Protein AF-A0A956B4L6-F1 (afdb_monomer_lite)

Secondary structure (DSSP, 8-state):
-TGGGTPPPPS-SSS-TTHHHHHHHHHTT---S--SS-SBGGGTBEEEEEEE-TTS-B-SPPP-----TTTGGG--TTT-HHHHHHSSEEEEEEE--TTS-GGGPPB---EEE---HHHHHHHHHHHHHHHHHHHTTGGGG--TTSSSS-------SSTT--EEEE-TTS-EEEE--

Radius of gyration: 17.77 Å; chains: 1; bounding box: 41×36×48 Å

Sequence (177 aa):
MAERLGRPVPPDQRRHKGWVGQLVEAALGGEAGSAAGPDFPHLGVELKTIPVDARGAPRETTFVCAAPLTVLGQLTWAESPVRAKLARVLWVPVQADPEVPLGERRLGSPCLWSPSPEEDAALGADWRELSGLVADGYVETITAHRGQWLQIRPKAAHARIRTWAPDDEGDPIRTLP

pLDDT: mean 88.72, std 9.7, range [54.66, 98.56]

Foldseek 3Di:
DCVVVVHDDDQDCPVPPCVVVVVVLVVVVFDPDPDLAASDVVVLEHEDEFEAEPVRHGPDDTDQDDQPLLCLLVDALVRDSSLSSQQKYWYKYWHDDPVAGRVRIDIDDIDIDGDDPVRSVLQRVQSNVQSVCQQQANNVVFDQPRGDRDGDDADDPDPPDWDWTAHNVGDTDTDGD

Structure (mmCIF, N/CA/C/O backbone):
data_AF-A0A956B4L6-F1
#
_entry.id   AF-A0A956B4L6-F1
#
loop_
_atom_site.group_PDB
_atom_site.id
_atom_site.type_symbol
_atom_site.label_atom_id
_atom_site.label_alt_id
_atom_site.label_comp_id
_atom_site.label_asym_id
_atom_site.label_entity_id
_atom_site.label_seq_id
_atom_site.pdbx_PDB_ins_code
_atom_site.Cartn_x
_atom_site.Cartn_y
_atom_site.Cartn_z
_atom_site.occupancy
_atom_site.B_iso_or_equiv
_atom_site.auth_seq_id
_atom_site.auth_comp_id
_atom_site.auth_asym_id
_atom_site.auth_atom_id
_atom_site.pdbx_PDB_model_num
ATOM 1 N N . MET A 1 1 ? -16.216 5.038 17.099 1.00 90.44 1 MET A N 1
ATOM 2 C CA . MET A 1 1 ? -16.078 5.689 15.771 1.00 90.44 1 MET A CA 1
ATOM 3 C C . MET A 1 1 ? -17.199 5.268 14.827 1.00 90.44 1 MET A C 1
ATOM 5 O O . MET A 1 1 ? -17.927 6.142 14.389 1.00 90.44 1 MET A O 1
ATOM 9 N N . ALA A 1 2 ? -17.377 3.969 14.558 1.00 93.19 2 ALA A N 1
ATOM 10 C CA . ALA A 1 2 ? -18.426 3.461 13.664 1.00 93.19 2 ALA A CA 1
ATOM 11 C C . ALA A 1 2 ? -19.846 3.924 14.032 1.00 93.19 2 ALA A C 1
ATOM 13 O O . ALA A 1 2 ? -20.549 4.446 13.175 1.00 93.19 2 ALA A O 1
ATOM 14 N N . GLU A 1 3 ? -20.211 3.847 15.315 1.00 93.62 3 GLU A N 1
ATOM 15 C CA . GLU A 1 3 ? -21.494 4.344 15.831 1.00 93.62 3 GLU A CA 1
ATOM 16 C C . GLU A 1 3 ? -21.720 5.835 15.529 1.00 93.62 3 GLU A C 1
ATOM 18 O O . GLU A 1 3 ? -22.753 6.206 14.983 1.00 93.62 3 GLU A O 1
ATOM 23 N N . ARG A 1 4 ? -20.709 6.685 15.771 1.00 93.25 4 ARG A N 1
ATOM 24 C CA . ARG A 1 4 ? -20.755 8.127 15.454 1.00 93.25 4 ARG A CA 1
ATOM 25 C C . ARG A 1 4 ? -20.965 8.415 13.965 1.00 93.25 4 ARG A C 1
ATOM 27 O O . ARG A 1 4 ? -21.457 9.484 13.633 1.00 93.25 4 ARG A O 1
ATOM 34 N N . LEU A 1 5 ? -20.556 7.498 13.090 1.00 92.50 5 LEU A N 1
ATOM 35 C CA . LEU A 1 5 ? -20.715 7.603 11.638 1.00 92.50 5 LEU A CA 1
ATOM 36 C C . LEU A 1 5 ? -21.926 6.812 11.118 1.00 92.50 5 LEU A C 1
ATOM 38 O O . LEU A 1 5 ? -22.094 6.703 9.906 1.00 92.50 5 LEU A O 1
ATOM 42 N N . GLY A 1 6 ? -22.737 6.215 12.001 1.00 93.56 6 GLY A N 1
ATOM 43 C CA . GLY A 1 6 ? -23.884 5.389 11.616 1.00 93.56 6 GLY A CA 1
ATOM 44 C C . GLY A 1 6 ? -23.514 4.155 10.785 1.00 93.56 6 GLY A C 1
ATOM 45 O O . GLY A 1 6 ? -24.338 3.663 10.018 1.00 93.56 6 GLY A O 1
ATOM 46 N N . ARG A 1 7 ? -22.273 3.659 10.888 1.00 90.56 7 ARG A N 1
ATOM 47 C CA . ARG A 1 7 ? -21.790 2.514 10.103 1.00 90.56 7 ARG A CA 1
ATOM 48 C C . ARG A 1 7 ? -21.903 1.218 10.911 1.00 90.56 7 ARG A C 1
ATOM 50 O O . ARG A 1 7 ? -21.321 1.148 11.996 1.00 90.56 7 ARG A O 1
ATOM 57 N N . PRO A 1 8 ? -22.580 0.172 10.399 1.00 93.69 8 PRO A N 1
ATOM 58 C CA . PRO A 1 8 ? -22.625 -1.118 11.073 1.00 93.69 8 PRO A CA 1
ATOM 59 C C . PRO A 1 8 ? -21.231 -1.751 11.094 1.00 93.69 8 PRO A C 1
ATOM 61 O O . PRO A 1 8 ? -20.510 -1.733 10.090 1.00 93.69 8 PRO A O 1
ATOM 64 N N . VAL A 1 9 ? -20.862 -2.312 12.245 1.00 94.56 9 VAL A N 1
ATOM 65 C CA . VAL A 1 9 ? -19.598 -3.031 12.421 1.00 94.56 9 VAL A CA 1
ATOM 66 C C . VAL A 1 9 ? -19.806 -4.494 12.030 1.00 94.56 9 VAL A C 1
ATOM 68 O O . VAL A 1 9 ? -20.654 -5.155 12.633 1.00 94.56 9 VAL A O 1
ATOM 71 N N . PRO A 1 10 ? -19.074 -5.026 11.037 1.00 93.19 10 PRO A N 1
ATOM 72 C CA . PRO A 1 10 ? -19.165 -6.438 10.709 1.00 93.19 10 PRO A CA 1
ATOM 73 C C . PRO A 1 10 ? -18.518 -7.291 11.816 1.00 93.19 10 PRO A C 1
ATOM 75 O O . PRO A 1 10 ? -17.638 -6.810 12.531 1.00 93.19 10 PRO A O 1
ATOM 78 N N . PRO A 1 11 ? -18.905 -8.570 11.957 1.00 89.50 11 PRO A N 1
ATOM 79 C CA . PRO A 1 11 ? -18.315 -9.451 12.968 1.00 89.50 11 PRO A CA 1
ATOM 80 C C . PRO A 1 11 ? -16.827 -9.728 12.698 1.00 89.50 11 PRO A C 1
ATOM 82 O O . PRO A 1 11 ? -16.038 -9.868 13.630 1.00 89.50 11 PRO A O 1
ATOM 85 N N . ASP A 1 12 ? -16.434 -9.780 11.421 1.00 87.69 12 ASP A N 1
ATOM 86 C CA . ASP A 1 12 ? -15.055 -9.969 10.981 1.00 87.69 12 ASP A CA 1
ATOM 87 C C . ASP A 1 12 ? -14.777 -9.281 9.628 1.00 87.69 12 ASP A C 1
ATOM 89 O O . ASP A 1 12 ? -15.672 -8.749 8.968 1.00 87.69 12 ASP A O 1
ATOM 93 N N . GLN A 1 13 ? -13.509 -9.292 9.202 1.00 84.25 13 GLN A N 1
ATOM 94 C CA . GLN A 1 13 ? -13.058 -8.688 7.940 1.00 84.25 13 GLN A CA 1
ATOM 95 C C . GLN A 1 13 ? -12.943 -9.690 6.774 1.00 84.25 13 GLN A C 1
ATOM 97 O O . GLN A 1 13 ? -12.494 -9.314 5.691 1.00 84.25 13 GLN A O 1
ATOM 102 N N . ARG A 1 14 ? -13.356 -10.959 6.933 1.00 82.69 14 ARG A N 1
ATOM 103 C CA . ARG A 1 14 ? -13.164 -12.007 5.907 1.00 82.69 14 ARG A CA 1
ATOM 104 C C . ARG A 1 14 ? -13.894 -11.664 4.609 1.00 82.69 14 ARG A C 1
ATOM 106 O O . ARG A 1 14 ? -13.341 -11.843 3.524 1.00 82.69 14 ARG A O 1
ATOM 113 N N . ARG A 1 15 ? -15.121 -11.142 4.736 1.00 82.19 15 ARG A N 1
ATOM 114 C CA . ARG A 1 15 ? -15.966 -10.652 3.625 1.00 82.19 15 ARG A CA 1
ATOM 115 C C . ARG A 1 15 ? -16.017 -9.125 3.514 1.00 82.19 15 ARG A C 1
ATOM 117 O O . ARG A 1 15 ? -16.561 -8.611 2.546 1.00 82.19 15 ARG A O 1
ATOM 124 N N . HIS A 1 16 ? -15.419 -8.416 4.467 1.00 82.31 16 HIS A N 1
ATOM 125 C CA . HIS A 1 16 ? -15.444 -6.955 4.572 1.00 82.31 16 HIS A CA 1
ATOM 126 C C . HIS A 1 16 ? -14.026 -6.375 4.537 1.00 82.3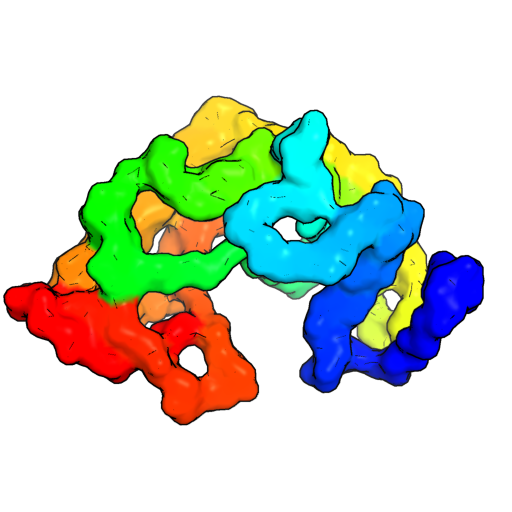1 16 HIS A C 1
ATOM 128 O O . HIS A 1 16 ? -13.661 -5.511 5.336 1.00 82.31 16 HIS A O 1
ATOM 134 N N . LYS A 1 17 ? -13.202 -6.888 3.614 1.00 79.19 17 LYS A N 1
ATOM 135 C CA . LYS A 1 17 ? -11.837 -6.397 3.397 1.00 79.19 17 LYS A CA 1
ATOM 136 C C . LYS A 1 17 ? -11.893 -4.900 3.083 1.00 79.19 17 LYS A C 1
ATOM 138 O O . LYS A 1 17 ? -12.621 -4.493 2.185 1.00 79.19 17 LYS A O 1
ATOM 143 N N . GLY A 1 18 ? -11.135 -4.100 3.828 1.00 85.75 18 GLY A N 1
ATOM 144 C CA . GLY A 1 18 ? -11.088 -2.645 3.654 1.00 85.75 18 GLY A CA 1
ATOM 145 C C . GLY A 1 18 ? -12.142 -1.852 4.435 1.00 85.75 18 GLY A C 1
ATOM 146 O O . GLY A 1 18 ? -12.081 -0.628 4.405 1.00 85.75 18 GLY A O 1
ATOM 147 N N . TRP A 1 19 ? -13.052 -2.494 5.184 1.00 91.69 19 TRP A N 1
ATOM 148 C CA . TRP A 1 19 ? -14.056 -1.778 5.991 1.00 91.69 19 TRP A CA 1
ATOM 149 C C . TRP A 1 19 ? -13.423 -0.808 6.997 1.00 91.69 19 TRP A C 1
ATOM 151 O O . TRP A 1 19 ? -13.901 0.311 7.156 1.00 91.69 19 TRP A O 1
ATOM 161 N N . VAL A 1 20 ? -12.315 -1.204 7.638 1.00 93.25 20 VAL A N 1
ATOM 162 C CA . VAL A 1 20 ? -11.599 -0.323 8.575 1.00 93.25 20 VAL A CA 1
ATOM 163 C C . VAL A 1 20 ? -11.008 0.888 7.852 1.00 93.25 20 VAL A C 1
ATOM 165 O O . VAL A 1 20 ? -11.147 2.002 8.344 1.00 93.25 20 VAL A O 1
ATOM 168 N N . GLY A 1 21 ? -10.410 0.687 6.672 1.00 92.00 21 GLY A N 1
ATOM 169 C CA . GLY A 1 21 ? -9.893 1.776 5.838 1.00 92.00 21 GLY A CA 1
ATOM 170 C C . GLY A 1 21 ? -10.981 2.792 5.501 1.00 92.00 21 GLY A C 1
ATOM 171 O O . GLY A 1 21 ? -10.839 3.965 5.824 1.00 92.00 21 GLY A O 1
ATOM 172 N N . GLN A 1 22 ? -12.119 2.314 4.992 1.00 90.94 22 GLN A N 1
ATOM 173 C CA . GLN A 1 22 ? -13.281 3.150 4.659 1.00 90.94 22 GLN A CA 1
ATOM 174 C C . GLN A 1 22 ? -13.869 3.874 5.878 1.00 90.94 22 GLN A C 1
ATOM 176 O O . GLN A 1 22 ? -14.376 4.989 5.765 1.00 90.94 22 GLN A O 1
ATOM 181 N N . LEU A 1 23 ? -13.844 3.237 7.054 1.00 93.19 23 LEU A N 1
ATOM 182 C CA . LEU A 1 23 ? -14.295 3.867 8.290 1.00 93.19 23 LEU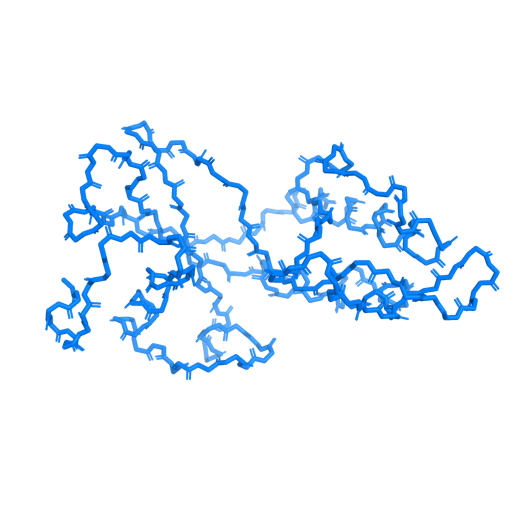 A CA 1
ATOM 183 C C . LEU A 1 23 ? -13.382 5.035 8.679 1.00 93.19 23 LEU A C 1
ATOM 185 O O . LEU A 1 23 ? -13.884 6.096 9.044 1.00 93.19 23 LEU A O 1
ATOM 189 N N . VAL A 1 24 ? -12.064 4.830 8.620 1.00 94.62 24 VAL A N 1
ATOM 190 C CA . VAL A 1 24 ? -11.066 5.853 8.963 1.00 94.62 24 VAL A CA 1
ATOM 191 C C . VAL A 1 24 ? -11.099 6.995 7.948 1.00 94.62 24 VAL A C 1
ATOM 193 O O . VAL A 1 24 ? -11.113 8.153 8.351 1.00 94.62 24 VAL A O 1
ATOM 196 N N . GLU A 1 25 ? -11.191 6.682 6.658 1.00 92.44 25 GLU A N 1
ATOM 197 C CA . GLU A 1 25 ? -11.340 7.653 5.570 1.00 92.44 25 GLU A CA 1
ATOM 198 C C . GLU A 1 25 ? -12.553 8.562 5.801 1.00 92.44 25 GLU A C 1
ATOM 200 O O . GLU A 1 25 ? -12.415 9.782 5.887 1.00 92.44 25 GLU A O 1
ATOM 205 N N . ALA A 1 26 ? -13.728 7.966 6.040 1.00 90.75 26 ALA A N 1
ATOM 206 C CA . ALA A 1 26 ? -14.948 8.713 6.332 1.00 90.75 26 ALA A CA 1
ATOM 207 C C . ALA A 1 26 ? -14.837 9.543 7.624 1.00 90.75 26 ALA A C 1
ATOM 209 O O . ALA A 1 26 ? -15.369 10.649 7.697 1.00 90.75 26 ALA A O 1
ATOM 210 N N . ALA A 1 27 ? -14.144 9.037 8.651 1.00 93.44 27 ALA A N 1
ATOM 211 C CA . ALA A 1 27 ? -13.932 9.766 9.902 1.00 93.44 27 ALA A CA 1
ATOM 212 C C . ALA A 1 27 ? -13.037 11.003 9.734 1.00 93.44 27 ALA A C 1
ATOM 214 O O . ALA A 1 27 ? -13.159 11.948 10.513 1.00 93.44 27 ALA A O 1
ATOM 215 N N . LEU A 1 28 ? -12.148 10.988 8.740 1.00 92.69 28 LEU A N 1
ATOM 216 C CA . LEU A 1 28 ? -11.240 12.083 8.405 1.00 92.69 28 LEU A CA 1
ATOM 217 C C . LEU A 1 28 ? -11.812 13.028 7.335 1.00 92.69 28 LEU A C 1
ATOM 219 O O . LEU A 1 28 ? -11.132 13.967 6.934 1.00 92.69 28 LEU A O 1
ATOM 223 N N . GLY A 1 29 ? -13.056 12.808 6.897 1.00 88.06 29 GLY A N 1
ATOM 224 C CA . GLY A 1 29 ? -13.711 13.634 5.882 1.00 88.06 29 GLY A CA 1
ATOM 225 C C . GLY A 1 29 ? -13.292 13.312 4.447 1.00 88.06 29 GLY A C 1
ATOM 226 O O . GLY A 1 29 ? -13.487 14.148 3.571 1.00 88.06 29 GLY A O 1
ATOM 227 N N . GLY A 1 30 ? -12.717 12.130 4.204 1.00 82.75 30 GLY A N 1
ATOM 228 C CA . GLY A 1 30 ? -12.458 11.641 2.852 1.00 82.75 30 GLY A CA 1
ATOM 229 C C . GLY A 1 30 ? -13.761 11.338 2.112 1.00 82.75 30 GLY A C 1
ATOM 230 O O . GLY A 1 30 ? -14.742 10.868 2.703 1.00 82.75 30 GLY A O 1
ATOM 231 N N . GLU A 1 31 ? -13.780 11.624 0.813 1.00 70.25 31 GLU A N 1
ATOM 232 C CA . GLU A 1 31 ? -14.892 11.269 -0.062 1.00 70.25 31 GLU A CA 1
ATOM 233 C C . GLU A 1 31 ? -14.749 9.806 -0.477 1.00 70.25 31 GLU A C 1
ATOM 235 O O . GLU A 1 31 ? -13.799 9.440 -1.158 1.00 70.25 31 GLU A O 1
ATOM 240 N N . ALA A 1 32 ? -15.708 8.963 -0.087 1.00 58.50 32 ALA A N 1
ATOM 241 C CA . ALA A 1 32 ? -15.680 7.550 -0.445 1.00 58.50 32 ALA A CA 1
ATOM 242 C C . ALA A 1 32 ? -15.719 7.381 -1.975 1.00 58.50 32 ALA A C 1
ATOM 244 O O . ALA A 1 32 ? -16.767 7.550 -2.601 1.00 58.50 32 ALA A O 1
ATOM 245 N N . GLY A 1 33 ? -14.592 7.007 -2.578 1.00 56.84 33 GLY A N 1
ATOM 246 C CA . GLY A 1 33 ? -14.514 6.833 -4.022 1.00 56.84 33 GLY A CA 1
ATOM 247 C C . GLY A 1 33 ? -13.110 6.496 -4.501 1.00 56.84 33 GLY A C 1
ATOM 248 O O . GLY A 1 33 ? -12.139 7.150 -4.153 1.00 56.84 33 GLY A O 1
ATOM 249 N N . SER A 1 34 ? -13.009 5.475 -5.352 1.00 54.66 34 SER A N 1
ATOM 250 C CA . SER A 1 34 ? -11.769 5.015 -5.991 1.00 54.66 34 SER A CA 1
ATOM 251 C C . SER A 1 34 ? -11.293 5.996 -7.078 1.00 54.66 34 SER A C 1
ATOM 253 O O . SER A 1 34 ? -11.182 5.629 -8.253 1.00 54.66 34 SER A O 1
ATOM 255 N N . ALA A 1 35 ? -11.032 7.254 -6.730 1.00 59.41 35 ALA A N 1
ATOM 256 C CA . ALA A 1 35 ? -10.284 8.127 -7.622 1.00 59.41 35 ALA A CA 1
ATOM 257 C C . ALA A 1 35 ? -8.869 7.550 -7.801 1.00 59.41 35 ALA A C 1
ATOM 259 O O . ALA A 1 35 ? -8.295 6.974 -6.881 1.00 59.41 35 ALA A O 1
ATOM 260 N N . ALA A 1 36 ? -8.285 7.694 -8.993 1.00 66.75 36 ALA A N 1
ATOM 261 C CA . ALA A 1 36 ? -6.928 7.206 -9.266 1.00 66.75 36 ALA A CA 1
ATOM 262 C C . ALA A 1 36 ? -5.837 7.928 -8.436 1.00 66.75 36 ALA A C 1
ATOM 264 O O . ALA A 1 36 ? -4.679 7.514 -8.451 1.00 66.75 36 ALA A O 1
ATOM 265 N N . GLY A 1 37 ? -6.205 9.004 -7.732 1.00 72.69 37 GLY A N 1
ATOM 266 C CA . GLY A 1 37 ? -5.329 9.833 -6.911 1.00 72.69 37 GLY A CA 1
ATOM 267 C C . GLY A 1 37 ? -5.243 9.413 -5.436 1.00 72.69 37 GLY A C 1
ATOM 268 O O . GLY A 1 37 ? -5.709 8.333 -5.066 1.00 72.69 37 GLY A O 1
ATOM 269 N N . PRO A 1 38 ? -4.605 10.253 -4.602 1.00 83.50 38 PRO A N 1
ATOM 270 C CA . PRO A 1 38 ? -4.546 10.049 -3.159 1.00 83.50 38 PRO A CA 1
ATOM 271 C C . PRO A 1 38 ? -5.909 10.287 -2.501 1.00 83.50 38 PRO A C 1
ATOM 273 O O . PRO A 1 38 ? -6.703 11.081 -3.005 1.00 83.50 38 PRO A O 1
ATOM 276 N N . ASP A 1 39 ? -6.144 9.654 -1.350 1.00 88.19 39 ASP A N 1
ATOM 277 C CA . ASP A 1 39 ? -7.421 9.745 -0.618 1.00 88.19 39 ASP A CA 1
ATOM 278 C C . ASP A 1 39 ? -7.762 11.182 -0.173 1.00 88.19 39 ASP A C 1
ATOM 280 O O . ASP A 1 39 ? -8.930 11.544 -0.048 1.00 88.19 39 ASP A O 1
ATOM 284 N N . PHE A 1 40 ? -6.748 12.041 0.004 1.00 90.44 40 PHE A N 1
ATOM 285 C CA . PHE A 1 40 ? -6.917 13.479 0.238 1.00 90.44 40 PHE A CA 1
ATOM 286 C C . PHE A 1 40 ? -6.215 14.306 -0.856 1.00 90.44 40 PHE A C 1
ATOM 288 O O . PHE A 1 40 ? -5.098 14.793 -0.638 1.00 90.44 40 PHE A O 1
ATOM 295 N N . PRO A 1 41 ? -6.850 14.521 -2.029 1.00 88.25 41 PRO A N 1
ATOM 296 C CA . PRO A 1 41 ? -6.234 15.188 -3.182 1.00 88.25 41 PRO A CA 1
ATOM 297 C C . PRO A 1 41 ? -5.689 16.583 -2.884 1.00 88.25 41 PRO A C 1
ATOM 299 O O . PRO A 1 41 ? -4.569 16.903 -3.269 1.00 88.25 41 PRO A O 1
ATOM 302 N N . HIS A 1 42 ? -6.441 17.395 -2.137 1.00 89.44 42 HIS A N 1
ATOM 303 C CA . HIS A 1 42 ? -6.036 18.759 -1.782 1.00 89.44 42 HIS A CA 1
ATOM 304 C C . HIS A 1 42 ? -4.801 18.816 -0.871 1.00 89.44 42 HIS A C 1
ATOM 306 O O . HIS A 1 42 ? -4.136 19.847 -0.814 1.00 89.44 42 HIS A O 1
ATOM 312 N N . LEU A 1 43 ? -4.496 17.724 -0.165 1.00 91.50 43 LEU A N 1
ATOM 313 C CA . LEU A 1 43 ? -3.317 17.601 0.693 1.00 91.50 43 LEU A CA 1
ATOM 314 C C . LEU A 1 43 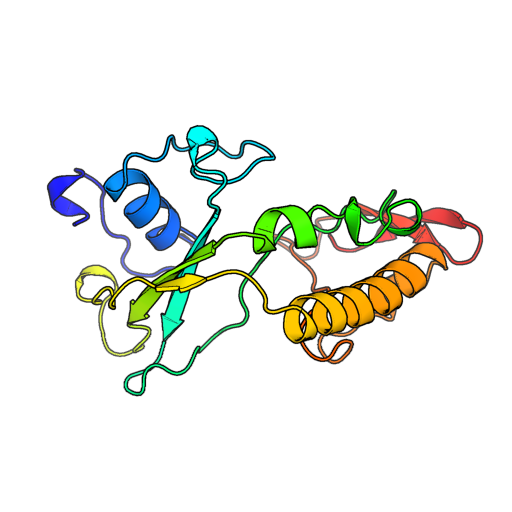? -2.190 16.802 0.027 1.00 91.50 43 LEU A C 1
ATOM 316 O O . LEU A 1 43 ? -1.067 16.812 0.525 1.00 91.50 43 LEU A O 1
ATOM 320 N N . GLY A 1 44 ? -2.485 16.087 -1.062 1.00 91.75 44 GLY A N 1
ATOM 321 C CA . GLY A 1 44 ? -1.567 15.127 -1.667 1.00 91.75 44 GLY A CA 1
ATOM 322 C C . GLY A 1 44 ? -1.215 13.966 -0.731 1.00 91.75 44 GLY A C 1
ATOM 323 O O . GLY A 1 44 ? -0.083 13.500 -0.771 1.00 91.75 44 GLY A O 1
ATOM 324 N N . VAL A 1 45 ? -2.139 13.537 0.140 1.00 94.62 45 VAL A N 1
ATOM 325 C CA . VAL A 1 45 ? -1.899 12.503 1.167 1.00 94.62 45 VAL A CA 1
ATOM 326 C C . VAL A 1 45 ? -2.736 11.258 0.888 1.00 94.62 45 VAL A C 1
ATOM 328 O O . VAL A 1 45 ? -3.959 11.342 0.800 1.00 94.62 45 VAL A O 1
ATOM 331 N N . GLU A 1 46 ? -2.082 10.102 0.808 1.00 95.00 46 GLU A N 1
ATOM 332 C CA . GLU A 1 46 ? -2.726 8.784 0.804 1.00 95.00 46 GLU A CA 1
ATOM 333 C C . GLU A 1 46 ? -2.981 8.325 2.251 1.00 95.00 46 GLU A C 1
ATOM 335 O O . GLU A 1 46 ? -2.123 8.462 3.123 1.00 95.00 46 GLU A O 1
ATOM 340 N N . LEU A 1 47 ? -4.140 7.741 2.525 1.00 95.25 47 LEU A N 1
ATOM 341 C CA . LEU A 1 47 ? -4.479 7.099 3.787 1.00 95.25 47 LEU A CA 1
ATOM 342 C C . LEU A 1 47 ? -4.197 5.599 3.705 1.00 95.25 47 LEU A C 1
ATOM 344 O O . LEU A 1 47 ? -4.708 4.890 2.840 1.00 95.25 47 LEU A O 1
ATOM 348 N N . LYS A 1 48 ? -3.453 5.066 4.677 1.00 95.62 48 LYS A N 1
ATOM 349 C CA . LYS A 1 48 ? -3.296 3.614 4.819 1.00 95.62 48 LYS A CA 1
ATOM 350 C C . LYS A 1 48 ? -3.486 3.171 6.257 1.00 95.62 48 LYS A C 1
ATOM 352 O O . LYS A 1 48 ? -2.777 3.593 7.167 1.00 95.62 48 LYS A O 1
ATOM 357 N N . THR A 1 49 ? -4.431 2.261 6.467 1.00 95.81 49 THR A N 1
ATOM 358 C CA . THR A 1 49 ? -4.540 1.537 7.736 1.00 95.81 49 THR A CA 1
ATOM 359 C C . THR A 1 49 ? -3.576 0.361 7.745 1.00 95.81 49 THR A C 1
ATOM 361 O O . THR A 1 49 ? -3.539 -0.391 6.770 1.00 95.81 49 THR A O 1
ATOM 364 N N . ILE A 1 50 ? -2.856 0.159 8.847 1.00 96.19 50 ILE A N 1
ATOM 365 C CA . ILE A 1 50 ? -1.896 -0.941 8.992 1.00 96.19 50 ILE A CA 1
ATOM 366 C C . ILE A 1 50 ? -2.239 -1.802 10.217 1.00 96.19 50 ILE A C 1
ATOM 368 O O . ILE A 1 50 ? -2.283 -1.281 11.333 1.00 96.19 50 ILE A O 1
ATOM 372 N N . PRO A 1 51 ? -2.526 -3.106 10.049 1.00 95.69 51 PRO A N 1
ATOM 373 C CA . PRO A 1 51 ? -2.798 -3.988 11.177 1.00 95.69 51 PRO A CA 1
ATOM 374 C C . PRO A 1 51 ? -1.511 -4.259 11.964 1.00 95.69 51 PRO A C 1
ATOM 376 O O . PRO A 1 51 ? -0.528 -4.734 11.394 1.00 95.69 51 PRO A O 1
ATOM 379 N N . VAL A 1 52 ? -1.529 -4.004 13.273 1.00 97.12 52 VAL A N 1
ATOM 380 C CA . VAL A 1 52 ? -0.373 -4.178 14.168 1.00 97.12 52 VAL A CA 1
ATOM 381 C C . VAL A 1 52 ? -0.686 -5.094 15.350 1.00 97.12 52 VAL A C 1
ATOM 383 O O . VAL A 1 52 ? -1.828 -5.170 15.813 1.00 97.12 52 VAL A O 1
ATOM 386 N N . ASP A 1 53 ? 0.322 -5.817 15.832 1.00 95.00 53 ASP A N 1
ATOM 387 C CA . ASP A 1 53 ? 0.226 -6.641 17.038 1.00 95.00 53 ASP A CA 1
ATOM 388 C C . ASP A 1 53 ? 0.321 -5.808 18.335 1.00 95.00 53 ASP A C 1
ATOM 390 O O . ASP A 1 53 ? 0.411 -4.579 18.314 1.00 95.00 53 ASP A O 1
ATOM 394 N N . ALA A 1 54 ? 0.310 -6.484 19.489 1.00 92.06 54 ALA A N 1
ATOM 395 C CA . ALA A 1 54 ? 0.406 -5.839 20.801 1.00 92.06 54 ALA A CA 1
ATOM 396 C C . ALA A 1 54 ? 1.732 -5.085 21.040 1.00 92.06 54 ALA A C 1
ATOM 398 O O . ALA A 1 54 ? 1.810 -4.272 21.959 1.00 92.06 54 ALA A O 1
ATOM 399 N N . ARG A 1 55 ? 2.771 -5.343 20.236 1.00 93.50 55 ARG A N 1
ATOM 400 C CA . ARG A 1 55 ? 4.068 -4.650 20.272 1.00 93.50 55 ARG A CA 1
ATOM 401 C C . ARG A 1 55 ? 4.157 -3.533 19.228 1.00 93.50 55 ARG A C 1
ATOM 403 O O . ARG A 1 55 ? 5.179 -2.858 19.160 1.00 93.50 55 ARG A O 1
ATOM 410 N N . GLY A 1 56 ? 3.111 -3.334 18.425 1.00 91.56 56 GLY A N 1
ATOM 411 C CA . GLY A 1 56 ? 3.094 -2.369 17.329 1.00 91.56 56 GLY A CA 1
ATOM 412 C C . GLY A 1 56 ? 3.744 -2.879 16.040 1.00 91.56 56 GLY A C 1
ATOM 413 O O . GLY A 1 56 ? 3.901 -2.098 15.104 1.00 91.56 56 GLY A O 1
ATOM 414 N N . ALA A 1 57 ? 4.106 -4.163 15.956 1.00 95.00 57 ALA A N 1
ATOM 415 C CA . ALA A 1 57 ? 4.695 -4.729 14.748 1.00 95.00 57 ALA A CA 1
ATOM 416 C C . ALA A 1 57 ? 3.605 -5.016 13.696 1.00 95.00 57 ALA A C 1
ATOM 418 O O . ALA A 1 57 ? 2.565 -5.592 14.043 1.00 95.00 57 ALA A O 1
ATOM 419 N N . PRO A 1 58 ? 3.810 -4.654 12.414 1.00 95.31 58 PRO A N 1
ATOM 420 C CA . PRO A 1 58 ? 2.874 -4.983 11.342 1.00 95.31 58 PRO A CA 1
ATOM 421 C C . PRO A 1 58 ? 2.636 -6.490 11.217 1.00 95.31 58 PRO A C 1
ATOM 423 O O . PRO A 1 58 ? 3.580 -7.278 11.214 1.00 95.31 58 PRO A O 1
ATOM 426 N N . ARG A 1 59 ? 1.370 -6.900 11.076 1.00 93.50 59 ARG A N 1
ATOM 427 C CA . ARG A 1 59 ? 0.998 -8.321 10.925 1.00 93.50 59 ARG A CA 1
ATOM 428 C C . ARG A 1 59 ? 0.860 -8.781 9.479 1.00 93.50 59 ARG A C 1
ATOM 430 O O . ARG A 1 59 ? 0.871 -9.980 9.214 1.00 93.50 59 ARG A O 1
ATOM 437 N N . GLU A 1 60 ? 0.684 -7.843 8.559 1.00 89.38 60 GLU A N 1
ATOM 438 C CA . GLU A 1 60 ? 0.411 -8.116 7.153 1.00 89.38 60 GLU A CA 1
ATOM 439 C C . GLU A 1 60 ? 1.164 -7.121 6.269 1.00 89.38 60 GLU A C 1
ATOM 441 O O . GLU A 1 60 ? 1.482 -6.005 6.681 1.00 89.38 60 GLU A O 1
ATOM 446 N N . THR A 1 61 ? 1.424 -7.521 5.027 1.00 92.31 61 THR A N 1
ATOM 447 C CA . THR A 1 61 ? 1.954 -6.623 3.998 1.00 92.31 61 THR A CA 1
ATOM 448 C C . THR A 1 61 ? 0.891 -5.611 3.588 1.00 92.31 61 THR A C 1
ATOM 450 O O . THR A 1 61 ? -0.279 -5.975 3.449 1.00 92.31 61 THR A O 1
ATOM 453 N N . THR A 1 62 ? 1.288 -4.376 3.299 1.00 93.50 62 THR A N 1
ATOM 454 C CA . THR A 1 62 ? 0.345 -3.338 2.869 1.00 93.50 62 THR A CA 1
ATOM 455 C C . THR A 1 62 ? 0.172 -3.335 1.353 1.00 93.50 62 THR A C 1
ATOM 457 O O . THR A 1 62 ? 1.141 -3.324 0.600 1.00 93.50 62 THR A O 1
ATOM 460 N N . PHE A 1 63 ? -1.079 -3.303 0.894 1.00 92.38 63 PHE A N 1
ATOM 461 C CA . PHE A 1 63 ? -1.393 -3.088 -0.516 1.00 92.38 63 PHE A CA 1
ATOM 462 C C . PHE A 1 63 ? -1.174 -1.617 -0.909 1.00 92.38 63 PHE A C 1
ATOM 464 O O . PHE A 1 63 ? -1.702 -0.709 -0.261 1.00 92.38 63 PHE A O 1
ATOM 471 N N . VAL A 1 64 ? -0.432 -1.389 -1.996 1.00 92.94 64 VAL A N 1
ATOM 472 C CA . VAL A 1 64 ? -0.186 -0.045 -2.541 1.00 92.94 64 VAL A CA 1
ATOM 473 C C . VAL A 1 64 ? -1.175 0.268 -3.661 1.00 92.94 64 VAL A C 1
ATOM 475 O O . VAL A 1 64 ? -2.031 1.134 -3.493 1.00 92.94 64 VAL A O 1
ATOM 478 N N . CYS A 1 65 ? -1.089 -0.455 -4.778 1.00 89.81 65 CYS A N 1
ATOM 479 C CA . CYS A 1 65 ? -1.995 -0.343 -5.919 1.00 89.81 65 CYS A CA 1
ATOM 480 C C . CYS A 1 65 ? -1.983 -1.618 -6.768 1.00 89.81 65 CYS A C 1
ATOM 482 O O . CYS A 1 65 ? -1.170 -2.518 -6.554 1.00 89.81 65 CYS A O 1
ATOM 484 N N . ALA A 1 66 ? -2.917 -1.703 -7.717 1.00 89.12 66 ALA A N 1
ATOM 485 C CA . ALA A 1 66 ? -2.883 -2.732 -8.747 1.00 89.12 66 ALA A CA 1
ATOM 486 C C . ALA A 1 66 ? -1.755 -2.425 -9.742 1.00 89.12 66 ALA A C 1
ATOM 488 O O . ALA A 1 66 ? -1.575 -1.270 -10.132 1.00 89.12 66 ALA A O 1
ATOM 489 N N . ALA A 1 67 ? -1.016 -3.453 -10.156 1.00 88.50 67 ALA A N 1
ATOM 490 C CA . ALA A 1 67 ? 0.037 -3.311 -11.152 1.00 88.50 67 ALA A CA 1
ATOM 491 C C . ALA A 1 67 ? -0.584 -3.243 -12.563 1.00 88.50 67 ALA A C 1
ATOM 493 O O . ALA A 1 67 ? -1.306 -4.165 -12.951 1.00 88.50 67 ALA A O 1
ATOM 494 N N . PRO A 1 68 ? -0.329 -2.187 -13.356 1.00 87.50 68 PRO A N 1
ATOM 495 C CA . PRO A 1 68 ? -0.844 -2.082 -14.719 1.00 87.50 68 PRO A CA 1
ATOM 496 C C . PRO A 1 68 ? 0.007 -2.922 -15.690 1.00 87.50 68 PRO A C 1
ATOM 498 O O . PRO A 1 68 ? 0.772 -2.371 -16.474 1.00 87.50 68 PRO A O 1
ATOM 501 N N . LEU A 1 69 ? -0.100 -4.255 -15.620 1.00 87.19 69 LEU A N 1
ATOM 502 C CA . LEU A 1 69 ? 0.832 -5.205 -16.262 1.00 87.19 69 LEU A CA 1
ATOM 503 C C . LEU A 1 69 ? 1.078 -4.958 -17.764 1.00 87.19 69 LEU A C 1
ATOM 505 O O . LEU A 1 69 ? 2.188 -5.174 -18.231 1.00 87.19 69 LEU A O 1
ATOM 509 N N . THR A 1 70 ? 0.094 -4.446 -18.508 1.00 85.75 70 THR A N 1
ATOM 510 C CA . THR A 1 70 ? 0.224 -4.154 -19.949 1.00 85.75 70 THR A CA 1
ATOM 511 C C . THR A 1 70 ? 1.141 -2.977 -20.278 1.00 85.75 70 THR A C 1
ATOM 513 O O . THR A 1 70 ? 1.683 -2.915 -21.374 1.00 85.75 70 THR A O 1
ATOM 516 N N . VAL A 1 71 ? 1.269 -2.007 -19.371 1.00 87.25 71 VAL A N 1
ATOM 517 C CA . VAL A 1 71 ? 2.062 -0.782 -19.586 1.00 87.25 71 VAL A CA 1
ATOM 518 C C . VAL A 1 71 ? 3.170 -0.622 -18.551 1.00 87.25 71 VAL A C 1
ATOM 520 O O . VAL A 1 71 ? 3.934 0.333 -18.620 1.00 87.25 71 VAL A O 1
ATOM 523 N N . LEU A 1 72 ? 3.281 -1.546 -17.591 1.00 88.44 72 LEU A N 1
ATOM 524 C CA . LEU A 1 72 ? 4.208 -1.437 -16.467 1.00 88.44 72 LEU A CA 1
ATOM 525 C C . LEU A 1 72 ? 5.662 -1.269 -16.930 1.00 88.44 72 LEU A C 1
ATOM 527 O O . LEU A 1 72 ? 6.372 -0.444 -16.367 1.00 88.44 72 LEU A O 1
ATOM 531 N N . GLY A 1 73 ? 6.065 -1.994 -17.978 1.00 86.69 73 GLY A N 1
ATOM 532 C CA . GLY A 1 73 ? 7.402 -1.904 -18.572 1.00 86.69 73 GLY A CA 1
ATOM 533 C C . GLY A 1 73 ? 7.700 -0.601 -19.324 1.00 86.69 73 GLY A C 1
ATOM 534 O O . GLY A 1 73 ? 8.852 -0.332 -19.637 1.00 86.69 73 GLY A O 1
ATOM 535 N N . GLN A 1 74 ? 6.681 0.212 -19.618 1.00 90.38 74 GLN A N 1
ATOM 536 C CA . GLN A 1 74 ? 6.826 1.484 -20.340 1.00 90.38 74 GLN A CA 1
ATOM 537 C C . GLN A 1 74 ? 6.972 2.681 -19.396 1.00 90.38 74 GLN A C 1
ATOM 539 O O . GLN A 1 74 ? 7.285 3.782 -19.841 1.00 90.38 74 GLN A O 1
ATOM 544 N N . LEU A 1 75 ? 6.705 2.486 -18.105 1.00 94.31 75 LEU A N 1
ATOM 545 C CA . LEU A 1 75 ? 6.776 3.543 -17.107 1.00 94.31 75 LEU A CA 1
ATOM 546 C C . LEU A 1 75 ? 8.202 3.673 -16.568 1.00 94.31 75 LEU A C 1
ATOM 548 O O . LEU A 1 75 ? 8.969 2.714 -16.530 1.00 94.31 75 LEU A O 1
ATOM 552 N N . THR A 1 76 ? 8.552 4.855 -16.078 1.00 96.12 76 THR A N 1
ATOM 553 C CA . THR A 1 76 ? 9.701 5.019 -15.181 1.00 96.12 76 THR A CA 1
ATOM 554 C C . THR A 1 76 ? 9.266 4.924 -13.714 1.00 96.12 76 THR A C 1
ATOM 556 O O . THR A 1 76 ? 8.089 5.086 -13.386 1.00 96.12 76 THR A O 1
ATOM 559 N N . TRP A 1 77 ? 10.218 4.739 -12.785 1.00 96.50 77 TRP A N 1
ATOM 560 C CA . TRP A 1 77 ? 9.927 4.820 -11.340 1.00 96.50 77 TRP A CA 1
ATOM 561 C C . TRP A 1 77 ? 9.242 6.145 -10.972 1.00 96.50 77 TRP A C 1
ATOM 563 O O . TRP A 1 77 ? 8.284 6.157 -10.196 1.00 96.50 77 TRP A O 1
ATOM 573 N N . ALA A 1 78 ? 9.698 7.248 -11.576 1.00 96.38 78 ALA A N 1
ATOM 574 C CA . ALA A 1 78 ? 9.179 8.592 -11.346 1.00 96.38 78 ALA A CA 1
ATOM 575 C C . ALA A 1 78 ? 7.698 8.737 -11.733 1.00 96.38 78 ALA A C 1
ATOM 577 O O . ALA A 1 78 ? 6.964 9.433 -11.031 1.00 96.38 78 ALA A O 1
ATOM 578 N N . GLU A 1 79 ? 7.277 8.057 -12.802 1.00 95.19 79 GLU A N 1
ATOM 579 C CA . GLU A 1 79 ? 5.909 8.049 -13.342 1.00 95.19 79 GLU A CA 1
ATOM 580 C C . GLU A 1 79 ? 5.039 6.935 -12.743 1.00 95.19 79 GLU A C 1
ATOM 582 O O . GLU A 1 79 ? 3.844 6.844 -13.029 1.00 95.19 79 GLU A O 1
ATOM 587 N N . SER A 1 80 ? 5.621 6.064 -11.916 1.00 94.00 80 SER A N 1
ATOM 588 C CA . SER A 1 80 ? 4.917 4.891 -11.418 1.00 94.00 80 SER A CA 1
ATOM 589 C C . SER A 1 80 ? 3.786 5.266 -10.441 1.00 94.00 80 SER A C 1
ATOM 591 O O . SER A 1 80 ? 3.963 6.111 -9.553 1.00 94.00 80 SER A O 1
ATOM 593 N N . PRO A 1 81 ? 2.626 4.581 -10.512 1.00 92.25 81 PRO A N 1
ATOM 594 C CA . PRO A 1 81 ? 1.537 4.795 -9.557 1.00 92.25 81 PRO A CA 1
ATOM 595 C C . PRO A 1 81 ? 1.926 4.381 -8.130 1.00 92.25 81 PRO A C 1
ATOM 597 O O . PRO A 1 81 ? 1.360 4.887 -7.163 1.00 92.25 81 PRO A O 1
ATOM 600 N N . VAL A 1 82 ? 2.898 3.471 -7.989 1.00 94.62 82 VAL A N 1
ATOM 601 C CA . VAL A 1 82 ? 3.451 3.051 -6.695 1.00 94.62 82 VAL A CA 1
ATOM 602 C C . VAL A 1 82 ? 4.132 4.234 -6.017 1.00 94.62 82 VAL A C 1
ATOM 604 O O . VAL A 1 82 ? 3.772 4.577 -4.892 1.00 94.62 82 VAL A O 1
ATOM 607 N N . ARG A 1 83 ? 5.064 4.897 -6.714 1.00 95.94 83 ARG A N 1
ATOM 608 C CA . ARG A 1 83 ? 5.764 6.068 -6.184 1.00 95.94 83 ARG A CA 1
ATOM 609 C C . ARG A 1 83 ? 4.796 7.200 -5.860 1.00 95.94 83 ARG A C 1
ATOM 611 O O . ARG A 1 83 ? 4.880 7.773 -4.779 1.00 95.94 83 ARG A O 1
ATOM 618 N N . ALA A 1 84 ? 3.840 7.479 -6.750 1.00 94.00 84 ALA A N 1
ATOM 619 C CA . ALA A 1 84 ? 2.830 8.513 -6.523 1.00 94.00 84 ALA A CA 1
ATOM 620 C C . ALA A 1 84 ? 2.026 8.271 -5.230 1.00 94.00 84 ALA A C 1
ATOM 622 O O . ALA A 1 84 ? 1.844 9.194 -4.440 1.00 94.00 84 ALA A O 1
ATOM 623 N N . LYS A 1 85 ? 1.603 7.026 -4.972 1.00 93.44 85 LYS A N 1
ATOM 624 C CA . LYS A 1 85 ? 0.846 6.663 -3.760 1.00 93.44 85 LYS A CA 1
ATOM 625 C C . LYS A 1 85 ? 1.679 6.593 -2.486 1.00 93.44 85 LYS A C 1
ATOM 627 O O . LYS A 1 85 ? 1.124 6.724 -1.400 1.00 93.44 85 LYS A O 1
ATOM 632 N N . LEU A 1 86 ? 2.984 6.356 -2.595 1.00 96.81 86 LEU A N 1
ATOM 633 C CA . LEU A 1 86 ? 3.888 6.299 -1.444 1.00 96.81 86 LEU A CA 1
ATOM 634 C C . LEU A 1 86 ? 4.572 7.637 -1.146 1.00 96.81 86 LEU A C 1
ATOM 636 O O . LEU A 1 86 ? 5.176 7.767 -0.090 1.00 96.81 86 LEU A O 1
ATOM 640 N N . ALA A 1 87 ? 4.440 8.647 -2.009 1.00 96.81 87 ALA A N 1
ATOM 641 C CA . ALA A 1 87 ? 5.076 9.953 -1.824 1.00 96.81 87 ALA A CA 1
ATOM 642 C C . ALA A 1 87 ? 4.726 10.617 -0.476 1.00 96.81 87 ALA A C 1
ATOM 644 O O . ALA A 1 87 ? 5.567 11.274 0.152 1.00 96.81 87 ALA A O 1
ATOM 645 N N . ARG A 1 88 ? 3.485 10.439 -0.010 1.00 97.75 88 ARG A N 1
ATOM 646 C CA . ARG A 1 88 ? 3.019 10.947 1.283 1.00 97.75 88 ARG A CA 1
ATOM 647 C C . ARG A 1 88 ? 1.883 10.083 1.814 1.00 97.75 88 ARG A C 1
ATOM 649 O O . ARG A 1 88 ? 0.803 10.059 1.230 1.00 97.75 88 ARG A O 1
ATOM 656 N N . VAL A 1 89 ? 2.115 9.408 2.936 1.00 98.06 89 VAL A N 1
ATOM 657 C CA . VAL A 1 89 ? 1.152 8.466 3.518 1.00 98.06 89 VAL A CA 1
ATOM 658 C C . VAL A 1 89 ? 0.841 8.826 4.965 1.00 98.06 89 VAL A C 1
ATOM 660 O O . VAL A 1 89 ? 1.741 8.965 5.792 1.00 98.06 89 VAL A O 1
ATOM 663 N N . LEU A 1 90 ? -0.446 8.939 5.285 1.00 98.00 90 LEU A N 1
ATOM 664 C CA . LEU A 1 90 ? -0.955 8.923 6.647 1.00 98.00 90 LEU A CA 1
ATOM 665 C C . LEU A 1 90 ? -1.199 7.470 7.062 1.00 98.00 90 LEU A C 1
ATOM 667 O O . LEU A 1 90 ? -2.202 6.857 6.691 1.00 98.00 90 LEU A O 1
ATOM 671 N N . TRP A 1 91 ? -0.278 6.922 7.846 1.00 98.00 91 TRP A N 1
ATOM 672 C CA . TRP A 1 91 ? -0.404 5.596 8.430 1.00 98.00 91 TRP A CA 1
ATOM 673 C C . TRP A 1 91 ? -1.275 5.644 9.677 1.00 98.00 91 TRP A C 1
AT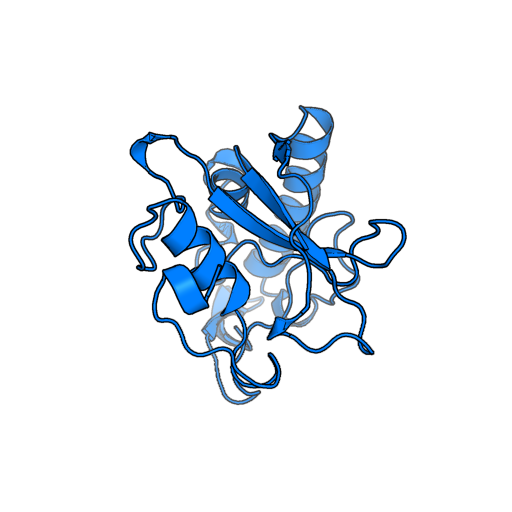OM 675 O O . TRP A 1 91 ? -0.994 6.399 10.607 1.00 98.00 91 TRP A O 1
ATOM 685 N N . VAL A 1 92 ? -2.303 4.801 9.726 1.00 97.81 92 VAL A N 1
ATOM 686 C CA . VAL A 1 92 ? -3.175 4.641 10.896 1.00 97.81 92 VAL A CA 1
ATOM 687 C C . VAL A 1 92 ? -3.065 3.202 11.402 1.00 97.81 92 VAL A C 1
ATOM 689 O O . VAL A 1 92 ? -3.629 2.293 10.785 1.00 97.81 92 VAL A O 1
ATOM 692 N N . PRO A 1 93 ? -2.333 2.953 12.504 1.00 97.62 93 PRO A N 1
ATOM 693 C CA . PRO A 1 93 ? -2.237 1.620 13.079 1.00 97.62 93 PRO A CA 1
ATOM 694 C C . PRO A 1 93 ? -3.595 1.134 13.584 1.00 97.62 93 PRO A C 1
ATOM 696 O O . PRO A 1 93 ? -4.355 1.890 14.190 1.00 97.62 93 PRO A O 1
ATOM 699 N N . VAL A 1 94 ? -3.892 -0.142 13.367 1.00 96.56 94 VAL A N 1
ATOM 700 C CA . VAL A 1 94 ? -5.125 -0.791 13.823 1.00 96.56 94 VAL A CA 1
ATOM 701 C C . VAL A 1 94 ? -4.752 -2.034 14.609 1.00 96.56 94 VAL A C 1
ATOM 703 O O . VAL A 1 94 ? -4.034 -2.893 14.102 1.00 96.56 94 VAL A O 1
ATOM 706 N N . GLN A 1 95 ? -5.263 -2.165 15.831 1.00 96.38 95 GLN A N 1
ATOM 707 C CA . GLN A 1 95 ? -5.045 -3.359 16.642 1.00 96.38 95 GLN A CA 1
ATOM 708 C C . GLN A 1 95 ? -5.518 -4.614 15.891 1.00 96.38 95 GLN A C 1
ATOM 710 O O . GLN A 1 95 ? -6.668 -4.699 15.462 1.00 96.38 95 GLN A O 1
ATOM 715 N N . ALA A 1 96 ? -4.637 -5.599 15.743 1.00 92.81 96 ALA A N 1
ATOM 716 C CA . ALA A 1 96 ? -4.886 -6.820 14.978 1.00 92.81 96 ALA A CA 1
ATOM 717 C C . ALA A 1 96 ? -4.720 -8.089 15.828 1.00 92.81 96 ALA A C 1
ATOM 719 O O . ALA A 1 96 ? -4.202 -9.108 15.360 1.00 92.81 96 ALA A O 1
ATOM 720 N N . ASP A 1 97 ? -5.188 -8.016 17.072 1.00 90.69 97 ASP A N 1
ATOM 721 C CA . ASP A 1 97 ? -5.315 -9.163 17.964 1.00 90.69 97 ASP A CA 1
ATOM 722 C C . ASP A 1 97 ? -6.516 -10.036 17.531 1.00 90.69 97 ASP A C 1
ATOM 724 O O . ASP A 1 97 ? -7.631 -9.509 17.408 1.00 90.69 97 ASP A O 1
ATOM 728 N N . PRO A 1 98 ? -6.317 -11.334 17.224 1.00 88.00 98 PRO A N 1
ATOM 729 C CA . PRO A 1 98 ? -7.404 -12.251 16.885 1.00 88.00 98 PRO A CA 1
ATOM 730 C C . PRO A 1 98 ? -8.441 -12.420 17.996 1.00 88.00 98 PRO A C 1
ATOM 732 O O . PRO A 1 98 ? -9.607 -12.636 17.676 1.00 88.00 98 PRO A O 1
ATOM 735 N N . GLU A 1 99 ? -8.035 -12.278 19.260 1.00 92.00 99 GLU A N 1
ATOM 736 C CA . GLU A 1 99 ? -8.911 -12.456 20.423 1.00 92.00 99 GLU A CA 1
ATOM 737 C C . GLU A 1 99 ? -9.802 -11.231 20.670 1.00 92.00 99 GLU A C 1
ATOM 739 O O . GLU A 1 99 ? -10.773 -11.302 21.419 1.00 92.00 99 GLU A O 1
ATOM 744 N N . VAL A 1 100 ? -9.499 -10.098 20.022 1.00 92.88 100 VAL A N 1
ATOM 745 C CA . VAL A 1 100 ? -10.259 -8.853 20.167 1.00 92.88 100 VAL A CA 1
ATOM 746 C C . VAL A 1 100 ? -11.264 -8.707 19.015 1.00 92.88 100 VAL A C 1
ATOM 748 O O . VAL A 1 100 ? -10.852 -8.576 17.845 1.00 92.88 100 VAL A O 1
ATOM 751 N N . PRO A 1 101 ? -12.581 -8.671 19.315 1.00 93.62 101 PRO A N 1
ATOM 752 C CA . PRO A 1 101 ? -13.627 -8.452 18.319 1.00 93.62 101 PRO A CA 1
ATOM 753 C C . PRO A 1 101 ? -13.400 -7.173 17.513 1.00 93.62 101 PRO A C 1
ATOM 755 O O . PRO A 1 101 ? -12.908 -6.174 18.036 1.00 93.62 101 PRO A O 1
ATOM 758 N N . LEU A 1 102 ? -13.802 -7.162 16.235 1.00 93.00 102 LEU A N 1
ATOM 759 C CA . LEU A 1 102 ? -13.543 -6.025 15.341 1.00 93.00 102 LEU A CA 1
ATOM 760 C C . LEU A 1 102 ? -14.054 -4.688 15.902 1.00 93.00 102 LEU A C 1
ATOM 762 O O . LEU A 1 102 ? -13.369 -3.677 15.774 1.00 93.00 102 LEU A O 1
ATOM 766 N N . GLY A 1 103 ? -15.226 -4.693 16.541 1.00 93.88 103 GLY A N 1
ATOM 767 C CA . GLY A 1 103 ? -15.830 -3.495 17.130 1.00 93.88 103 GLY A CA 1
ATOM 768 C C . GLY A 1 103 ? -15.109 -2.939 18.356 1.00 93.88 103 GLY A C 1
ATOM 769 O O . GLY A 1 103 ? -15.320 -1.777 18.692 1.00 93.88 103 GLY A O 1
ATOM 770 N N . GLU A 1 104 ? -14.243 -3.731 18.987 1.00 95.06 104 GLU A N 1
ATOM 771 C CA . GLU A 1 104 ? -13.502 -3.362 20.200 1.00 95.06 104 GLU A CA 1
ATOM 772 C C . GLU A 1 104 ? -12.035 -3.010 19.916 1.00 95.06 104 GLU A C 1
ATOM 774 O O . GLU A 1 104 ? -11.322 -2.512 20.791 1.00 95.06 104 GLU A O 1
ATOM 779 N N . ARG A 1 105 ? -11.573 -3.238 18.681 1.00 95.62 105 ARG A N 1
ATOM 780 C CA . ARG A 1 105 ? -10.205 -2.921 18.268 1.00 95.62 105 ARG A CA 1
ATOM 781 C C . ARG A 1 105 ? -9.943 -1.425 18.333 1.00 95.62 105 ARG A C 1
ATOM 783 O O . ARG A 1 105 ? -10.756 -0.597 17.919 1.00 95.62 105 ARG A O 1
ATOM 790 N N . ARG A 1 106 ? -8.749 -1.084 18.808 1.00 95.31 106 ARG A N 1
ATOM 791 C CA . ARG A 1 106 ? -8.293 0.301 18.934 1.00 95.31 106 ARG A CA 1
ATOM 792 C C . ARG A 1 106 ? -7.543 0.758 17.688 1.00 95.31 106 ARG A C 1
ATOM 794 O O . ARG A 1 106 ? -6.844 -0.025 17.042 1.00 95.31 106 ARG A O 1
ATOM 801 N N . LEU A 1 107 ? -7.662 2.049 17.395 1.00 96.31 107 LEU A N 1
ATOM 802 C CA . LEU A 1 107 ? -6.757 2.749 16.489 1.00 96.31 107 LEU A CA 1
ATOM 803 C C . LEU A 1 107 ? -5.552 3.242 17.294 1.00 96.31 107 LEU A C 1
ATOM 805 O O . LEU A 1 107 ? -5.714 3.735 18.412 1.00 96.31 107 LEU A O 1
ATOM 809 N N . GLY A 1 108 ? -4.359 3.087 16.734 1.00 95.94 108 GLY A N 1
ATOM 810 C CA . GLY A 1 108 ? -3.138 3.671 17.273 1.00 95.94 108 GLY A CA 1
ATOM 811 C C . GLY A 1 108 ? -2.968 5.131 16.858 1.00 95.94 108 GLY A C 1
ATOM 812 O O . GLY A 1 108 ? -3.773 5.688 16.108 1.00 95.94 108 GLY A O 1
ATOM 813 N N . SER A 1 109 ? -1.887 5.745 17.335 1.00 95.81 109 SER A N 1
ATOM 814 C CA . SER A 1 109 ? -1.514 7.102 16.935 1.00 95.81 109 SER A CA 1
ATOM 815 C C . SER A 1 109 ? -1.160 7.141 15.445 1.00 95.81 109 SER A C 1
ATOM 817 O O . SER A 1 109 ? -0.336 6.332 15.007 1.00 95.81 109 SER A O 1
ATOM 819 N N . PRO A 1 110 ? -1.753 8.057 14.662 1.00 96.62 110 PRO A N 1
ATOM 820 C CA . PRO A 1 110 ? -1.423 8.181 13.254 1.00 96.62 110 PRO A CA 1
ATOM 821 C C . PRO A 1 110 ? 0.001 8.717 13.062 1.00 96.62 110 PRO A C 1
ATOM 823 O O . PRO A 1 110 ? 0.488 9.517 13.863 1.00 96.62 110 PRO A O 1
ATOM 826 N N . CYS A 1 111 ? 0.649 8.306 11.975 1.00 96.94 111 CYS A N 1
ATOM 827 C CA . CYS A 1 111 ? 1.980 8.755 11.585 1.00 96.94 111 CYS A CA 1
ATOM 828 C C . CYS A 1 111 ? 1.950 9.253 10.141 1.00 96.94 111 CYS A C 1
ATOM 830 O O . CYS A 1 111 ? 1.560 8.517 9.235 1.00 96.94 111 CYS A O 1
ATOM 832 N N . LEU A 1 112 ? 2.356 10.503 9.925 1.00 98.19 112 LEU A N 1
ATOM 833 C CA . LEU A 1 112 ? 2.522 11.048 8.585 1.00 98.19 112 LEU A CA 1
ATOM 834 C C . LEU A 1 112 ? 3.949 10.772 8.115 1.00 98.19 112 LEU A C 1
ATOM 836 O O . LEU A 1 112 ? 4.908 11.237 8.729 1.00 98.19 112 LEU A O 1
ATOM 840 N N . TRP A 1 113 ? 4.074 10.033 7.023 1.00 98.44 113 TRP A N 1
ATOM 841 C CA . TRP A 1 113 ? 5.344 9.551 6.497 1.00 98.44 113 TRP A CA 1
ATOM 842 C C . TRP A 1 113 ? 5.526 9.963 5.035 1.00 98.44 113 TRP A C 1
ATOM 844 O O . TRP A 1 113 ? 4.567 10.054 4.265 1.00 98.44 113 TRP A O 1
ATOM 854 N N . SER A 1 114 ? 6.780 10.195 4.672 1.00 98.50 114 SER A N 1
ATOM 855 C CA . SER A 1 114 ? 7.274 10.257 3.299 1.00 98.50 114 SER A CA 1
ATOM 856 C C . SER A 1 114 ? 8.563 9.447 3.253 1.00 98.50 114 SER A C 1
ATOM 858 O O . SER A 1 114 ? 9.293 9.483 4.249 1.00 98.50 114 SER A O 1
ATOM 860 N N . PRO A 1 115 ? 8.860 8.771 2.134 1.00 98.19 115 PRO A N 1
ATOM 861 C CA . PRO A 1 115 ? 10.088 8.011 2.014 1.00 98.19 115 PRO A CA 1
ATOM 862 C C . PRO A 1 115 ? 11.295 8.933 2.167 1.00 98.19 115 PRO A C 1
ATOM 864 O O . PRO A 1 115 ? 11.335 10.027 1.590 1.00 98.19 115 PRO A O 1
ATOM 867 N N . SER A 1 116 ? 12.287 8.488 2.935 1.00 98.56 116 SER A N 1
ATOM 868 C CA . SER A 1 116 ? 13.626 9.067 2.868 1.00 98.56 116 SER A CA 1
ATOM 869 C C . SER A 1 116 ? 14.221 8.859 1.464 1.00 98.56 116 SER A C 1
ATOM 871 O O . SER A 1 116 ? 13.733 8.020 0.701 1.00 98.56 116 SER A O 1
ATOM 873 N N . PRO A 1 117 ? 15.290 9.584 1.093 1.00 98.38 117 PRO A N 1
ATOM 874 C CA . PRO A 1 117 ? 15.988 9.335 -0.168 1.00 98.38 117 PRO A CA 1
ATOM 875 C C . PRO A 1 117 ? 16.435 7.874 -0.334 1.00 98.38 117 PRO A C 1
ATOM 877 O O . PRO A 1 117 ? 16.347 7.317 -1.426 1.00 98.38 117 PRO A O 1
ATOM 880 N N . GLU A 1 118 ? 16.880 7.239 0.750 1.00 98.38 118 GLU A N 1
ATOM 881 C CA . GLU A 1 118 ? 17.292 5.836 0.772 1.00 98.38 118 GLU A CA 1
ATOM 882 C C . GLU A 1 118 ? 16.098 4.891 0.593 1.00 98.38 118 GLU A C 1
ATOM 884 O O . GLU A 1 118 ? 16.189 3.931 -0.172 1.00 98.38 118 GLU A O 1
ATOM 889 N N . GLU A 1 119 ? 14.970 5.174 1.253 1.00 98.44 119 GLU A N 1
ATOM 890 C CA . GLU A 1 119 ? 13.731 4.403 1.101 1.00 98.44 119 GLU A CA 1
ATOM 891 C C . GLU A 1 119 ? 13.165 4.523 -0.325 1.00 98.44 119 GLU A C 1
ATOM 893 O O . GLU A 1 1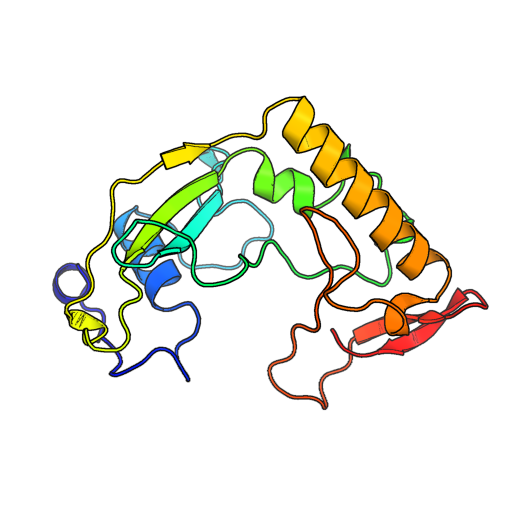19 ? 12.798 3.510 -0.919 1.00 98.44 119 GLU A O 1
ATOM 898 N N . ASP A 1 120 ? 13.137 5.728 -0.915 1.00 98.50 120 ASP A N 1
ATOM 899 C CA . ASP A 1 120 ? 12.680 5.940 -2.301 1.00 98.50 120 ASP A CA 1
ATOM 900 C C . ASP A 1 120 ? 13.582 5.201 -3.299 1.00 98.50 120 ASP A C 1
ATOM 902 O O . ASP A 1 120 ? 13.084 4.530 -4.205 1.00 98.50 120 ASP A O 1
ATOM 906 N N . ALA A 1 121 ? 14.903 5.248 -3.097 1.00 98.06 121 ALA A N 1
ATOM 907 C CA . ALA A 1 121 ? 15.857 4.526 -3.932 1.00 98.06 121 ALA A CA 1
ATOM 908 C C . ALA A 1 121 ? 15.698 3.001 -3.820 1.00 98.06 121 ALA A C 1
ATOM 910 O O . ALA A 1 121 ? 15.758 2.310 -4.841 1.00 98.06 121 ALA A O 1
ATOM 911 N N . ALA A 1 122 ? 15.472 2.476 -2.611 1.00 98.19 122 ALA A N 1
ATOM 912 C CA . ALA A 1 122 ? 15.243 1.051 -2.379 1.00 98.19 122 ALA A CA 1
ATOM 913 C C . ALA A 1 122 ? 13.939 0.574 -3.039 1.00 98.19 122 ALA A C 1
ATOM 915 O O . ALA A 1 122 ? 13.951 -0.389 -3.806 1.00 98.19 122 ALA A O 1
ATOM 916 N N . LEU A 1 123 ? 12.836 1.302 -2.830 1.00 98.19 123 LEU A N 1
ATOM 917 C CA . LEU A 1 123 ? 11.554 1.027 -3.484 1.00 98.19 123 LEU A CA 1
ATOM 918 C C . LEU A 1 123 ? 11.675 1.097 -5.013 1.00 98.19 123 LEU A C 1
ATOM 920 O O . LEU A 1 123 ? 11.150 0.238 -5.722 1.00 98.19 123 LEU A O 1
ATOM 924 N N . GLY A 1 124 ? 12.407 2.087 -5.526 1.00 97.88 124 GLY A N 1
ATOM 925 C CA . GLY A 1 124 ? 12.664 2.240 -6.952 1.00 97.88 124 GLY A CA 1
ATOM 926 C C . GLY A 1 124 ? 13.563 1.151 -7.541 1.00 97.88 124 GLY A C 1
ATOM 927 O O . GLY A 1 124 ? 13.469 0.876 -8.737 1.00 97.88 124 GLY A O 1
ATOM 928 N N . ALA A 1 125 ? 14.436 0.524 -6.749 1.00 97.69 125 ALA A N 1
ATOM 929 C CA . ALA A 1 125 ? 15.234 -0.623 -7.180 1.00 97.69 125 ALA A CA 1
ATOM 930 C C . ALA A 1 125 ? 14.371 -1.878 -7.342 1.00 97.69 125 ALA A C 1
ATOM 932 O O . ALA A 1 125 ? 14.371 -2.460 -8.428 1.00 97.69 125 ALA A O 1
ATOM 933 N N . ASP A 1 126 ? 13.572 -2.217 -6.327 1.00 97.12 126 ASP A N 1
ATOM 934 C CA . ASP A 1 126 ? 12.629 -3.339 -6.401 1.00 97.12 126 ASP A CA 1
ATOM 935 C C . ASP A 1 126 ? 11.624 -3.147 -7.543 1.00 97.12 126 ASP A C 1
ATOM 937 O O . ASP A 1 126 ? 11.353 -4.066 -8.315 1.00 97.12 126 ASP A O 1
ATOM 941 N N . TRP A 1 127 ? 11.087 -1.930 -7.697 1.00 96.75 127 TRP A N 1
ATOM 942 C CA . TRP A 1 127 ? 10.144 -1.622 -8.770 1.00 96.75 127 TRP A CA 1
ATOM 943 C C . TRP A 1 127 ? 10.756 -1.844 -10.157 1.00 96.75 127 TRP A C 1
ATOM 945 O O . TRP A 1 127 ? 10.089 -2.393 -11.033 1.00 96.75 127 TRP A O 1
ATOM 955 N N . ARG A 1 128 ? 12.020 -1.452 -10.369 1.00 96.06 128 ARG A N 1
ATOM 956 C CA . ARG A 1 128 ? 12.723 -1.662 -11.646 1.00 96.06 128 ARG A CA 1
ATOM 957 C C . ARG A 1 128 ? 12.964 -3.140 -11.939 1.00 96.06 128 ARG A C 1
ATOM 959 O O . ARG A 1 128 ? 12.764 -3.550 -13.075 1.00 96.06 128 ARG A O 1
ATOM 966 N N . GLU A 1 129 ? 13.347 -3.937 -10.940 1.00 94.50 129 GLU A N 1
ATOM 967 C CA . GLU A 1 129 ? 13.479 -5.391 -11.120 1.00 94.50 129 GLU A CA 1
ATOM 968 C C . GLU A 1 129 ? 12.133 -6.012 -11.521 1.00 94.50 129 GLU A C 1
ATOM 970 O O . GLU A 1 129 ? 12.034 -6.719 -12.523 1.00 94.50 129 GLU A O 1
ATOM 975 N N . LEU A 1 130 ? 11.080 -5.713 -10.757 1.00 94.06 130 LEU A N 1
ATOM 976 C CA . LEU A 1 130 ? 9.757 -6.301 -10.950 1.00 94.06 130 LEU A CA 1
ATOM 977 C C . LEU A 1 130 ? 9.113 -5.866 -12.272 1.00 94.06 130 LEU A C 1
ATOM 979 O O . LEU A 1 130 ? 8.519 -6.691 -12.961 1.00 94.06 130 LEU A O 1
ATOM 983 N N . SER A 1 131 ? 9.225 -4.587 -12.639 1.00 93.62 131 SER A N 1
ATOM 984 C CA . SER A 1 131 ? 8.707 -4.072 -13.915 1.00 93.62 131 SER A CA 1
ATOM 985 C C . SER A 1 131 ? 9.468 -4.628 -15.115 1.00 93.62 131 SER A C 1
ATOM 987 O O . SER A 1 131 ? 8.820 -4.943 -16.108 1.00 93.62 131 SER A O 1
ATOM 989 N N . GLY A 1 132 ? 10.789 -4.818 -15.009 1.00 92.19 132 GLY A N 1
ATOM 990 C CA . GLY A 1 132 ? 11.596 -5.475 -16.040 1.00 92.19 132 GLY A CA 1
ATOM 991 C C . GLY A 1 132 ? 11.135 -6.907 -16.302 1.00 92.19 132 GLY A C 1
ATOM 992 O O . GLY A 1 132 ? 10.834 -7.252 -17.436 1.00 92.19 132 GLY A O 1
ATOM 993 N N . LEU A 1 133 ? 10.937 -7.705 -15.246 1.00 91.38 133 LEU A N 1
ATOM 994 C CA . LEU A 1 133 ? 10.411 -9.070 -15.386 1.00 91.38 133 LEU A CA 1
ATOM 995 C C . LEU A 1 133 ? 9.030 -9.111 -16.048 1.00 91.38 133 LEU A C 1
ATOM 997 O O . LEU A 1 133 ? 8.749 -10.029 -16.810 1.00 91.38 133 LEU A O 1
ATOM 1001 N N . VAL A 1 134 ? 8.159 -8.143 -15.750 1.00 90.00 134 VAL A N 1
ATOM 1002 C CA . VAL A 1 134 ? 6.855 -8.045 -16.420 1.00 90.00 134 VAL A CA 1
ATOM 1003 C C . VAL A 1 134 ? 7.020 -7.632 -17.879 1.00 90.00 134 VAL A C 1
ATOM 1005 O O . VAL A 1 134 ? 6.331 -8.186 -18.722 1.00 90.00 134 VAL A O 1
ATOM 1008 N N . ALA A 1 135 ? 7.909 -6.685 -18.185 1.00 89.06 135 ALA A N 1
ATOM 1009 C CA . ALA A 1 135 ? 8.165 -6.221 -19.548 1.00 89.06 135 ALA A CA 1
ATOM 1010 C C . ALA A 1 135 ? 8.722 -7.333 -20.447 1.00 89.06 135 ALA A C 1
ATOM 1012 O O . ALA A 1 135 ? 8.320 -7.434 -21.601 1.00 89.06 135 ALA A O 1
ATOM 1013 N N . ASP A 1 136 ? 9.585 -8.178 -19.886 1.00 88.38 136 ASP A N 1
ATOM 1014 C CA . ASP A 1 136 ? 10.215 -9.315 -20.558 1.00 88.38 136 ASP A CA 1
ATOM 1015 C C . ASP A 1 136 ? 9.297 -10.556 -20.633 1.00 88.38 136 ASP A C 1
ATOM 1017 O O . ASP A 1 136 ? 9.751 -11.639 -20.992 1.00 88.38 136 ASP A O 1
ATOM 1021 N N . GLY A 1 137 ? 8.026 -10.442 -20.225 1.00 85.62 137 GLY A N 1
ATOM 1022 C CA . GLY A 1 137 ? 7.057 -11.538 -20.307 1.00 85.62 137 GLY A CA 1
ATOM 1023 C C . GLY A 1 137 ? 7.093 -12.556 -19.168 1.00 85.62 137 GLY A C 1
ATOM 1024 O O . GLY A 1 137 ? 6.256 -13.453 -19.080 1.00 85.62 137 GLY A O 1
ATOM 1025 N N . TYR A 1 138 ? 8.016 -12.405 -18.220 1.00 85.94 138 TYR A N 1
ATOM 1026 C CA . TYR A 1 138 ? 8.238 -13.348 -17.121 1.00 85.94 138 TYR A CA 1
ATOM 1027 C C . TYR A 1 138 ? 7.340 -13.107 -15.901 1.00 85.94 138 TYR A C 1
ATOM 1029 O O . TYR A 1 138 ? 7.694 -13.483 -14.777 1.00 85.94 138 TYR A O 1
ATOM 1037 N N . VAL A 1 139 ? 6.158 -12.518 -16.093 1.00 84.50 139 VAL A N 1
ATOM 1038 C CA . VAL A 1 139 ? 5.218 -12.182 -15.011 1.00 84.50 139 VAL A CA 1
ATOM 1039 C C . VAL A 1 139 ? 4.836 -13.390 -14.152 1.00 84.50 139 VAL A C 1
ATOM 1041 O O . VAL A 1 139 ? 4.746 -13.276 -12.930 1.00 84.50 139 VAL A O 1
ATOM 1044 N N . GLU A 1 140 ? 4.683 -14.571 -14.755 1.00 83.94 140 GLU A N 1
ATOM 1045 C CA . GLU A 1 140 ? 4.314 -15.798 -14.034 1.00 83.94 140 GLU A CA 1
ATOM 1046 C C . GLU A 1 140 ? 5.450 -16.356 -13.164 1.00 83.94 140 GLU A C 1
ATOM 1048 O O . GLU A 1 140 ? 5.209 -17.154 -12.258 1.00 83.94 140 GLU A O 1
ATOM 1053 N N . THR A 1 141 ? 6.689 -15.907 -13.391 1.00 84.00 141 THR A N 1
ATOM 1054 C CA . THR A 1 141 ? 7.852 -16.293 -12.576 1.00 84.00 141 THR A CA 1
ATOM 1055 C C . THR A 1 141 ? 7.974 -15.463 -11.297 1.00 84.00 141 THR A C 1
ATOM 1057 O O . THR A 1 141 ? 8.762 -15.796 -10.403 1.00 84.00 141 THR A O 1
ATOM 1060 N N . ILE A 1 142 ? 7.209 -14.371 -11.190 1.00 86.00 142 ILE A N 1
ATOM 1061 C CA . ILE A 1 142 ? 7.256 -13.480 -10.037 1.00 86.00 142 ILE A CA 1
ATOM 1062 C C . ILE A 1 142 ? 6.601 -14.175 -8.844 1.00 86.00 142 ILE A C 1
ATOM 1064 O O . ILE A 1 142 ? 5.408 -14.479 -8.826 1.00 86.00 142 ILE A O 1
ATOM 1068 N N . THR A 1 143 ? 7.402 -14.400 -7.807 1.00 85.94 143 THR A N 1
ATOM 1069 C CA . THR A 1 143 ? 6.940 -14.947 -6.530 1.00 85.94 143 THR A CA 1
ATOM 1070 C C . THR A 1 143 ? 6.921 -13.859 -5.463 1.00 85.94 143 THR A C 1
ATOM 1072 O O . THR A 1 143 ? 7.596 -12.838 -5.582 1.00 85.94 143 THR A O 1
ATOM 1075 N N . ALA A 1 144 ? 6.212 -14.109 -4.361 1.00 81.69 144 ALA A N 1
ATOM 1076 C CA . ALA A 1 144 ? 6.171 -13.201 -3.212 1.00 81.69 144 ALA A CA 1
ATOM 1077 C C . ALA A 1 144 ? 7.514 -13.078 -2.453 1.00 81.69 144 ALA A C 1
ATOM 1079 O O . ALA A 1 144 ? 7.566 -12.400 -1.435 1.00 81.69 144 ALA A O 1
ATOM 1080 N N . HIS A 1 145 ? 8.573 -13.759 -2.905 1.00 85.75 145 HIS A N 1
ATOM 1081 C CA . HIS A 1 145 ? 9.925 -13.650 -2.350 1.00 85.75 145 HIS A CA 1
ATOM 1082 C C . HIS A 1 145 ? 10.833 -12.717 -3.162 1.00 85.75 145 HIS A C 1
ATOM 1084 O O . HIS A 1 145 ? 11.975 -12.505 -2.762 1.00 85.75 145 HIS A O 1
ATOM 1090 N N . ARG A 1 146 ? 10.364 -12.203 -4.310 1.00 87.56 146 ARG A N 1
ATOM 1091 C CA . ARG A 1 146 ? 11.117 -11.234 -5.112 1.00 87.56 146 ARG A CA 1
ATOM 1092 C C . ARG A 1 146 ? 10.842 -9.803 -4.657 1.00 87.56 146 ARG A C 1
ATOM 1094 O O . ARG A 1 146 ? 9.684 -9.435 -4.459 1.00 87.56 146 ARG A O 1
ATOM 1101 N N . GLY A 1 147 ? 11.919 -9.023 -4.584 1.00 88.62 147 GLY A N 1
ATOM 1102 C CA . GLY A 1 147 ? 11.952 -7.677 -4.020 1.00 88.62 147 GLY A CA 1
ATOM 1103 C C . GLY A 1 147 ? 12.162 -7.678 -2.504 1.00 88.62 147 GLY A C 1
ATOM 1104 O O . GLY A 1 147 ? 11.746 -8.599 -1.797 1.00 88.62 147 GLY A O 1
ATOM 1105 N N . GLN A 1 148 ? 12.859 -6.660 -2.002 1.00 93.25 148 GLN A N 1
ATOM 1106 C CA . GLN A 1 148 ? 13.219 -6.555 -0.586 1.00 93.25 148 GLN A CA 1
ATOM 1107 C C . GLN A 1 148 ? 12.154 -5.815 0.240 1.00 93.25 148 GLN A C 1
ATOM 1109 O O . GLN A 1 148 ? 11.868 -6.193 1.377 1.00 93.25 148 GLN A O 1
ATOM 1114 N N . TRP A 1 149 ? 11.568 -4.770 -0.335 1.00 94.94 149 TRP A N 1
ATOM 1115 C CA . TRP A 1 149 ? 10.618 -3.844 0.285 1.00 94.94 149 TRP A CA 1
ATOM 1116 C C . TRP A 1 149 ? 9.309 -3.751 -0.502 1.00 94.94 149 TRP A C 1
ATOM 1118 O O . TRP A 1 149 ? 8.245 -3.542 0.085 1.00 94.94 149 TRP A O 1
ATOM 1128 N N . LEU A 1 150 ? 9.374 -3.931 -1.822 1.00 96.06 150 LEU A N 1
ATOM 1129 C CA . LEU A 1 150 ? 8.228 -3.952 -2.725 1.00 96.06 150 LEU A CA 1
ATOM 1130 C C . LEU A 1 150 ? 8.125 -5.306 -3.432 1.00 96.06 150 LEU A C 1
ATOM 1132 O O . LEU A 1 150 ? 9.123 -5.880 -3.838 1.00 96.06 150 LEU A O 1
ATOM 1136 N N . GLN A 1 151 ? 6.899 -5.792 -3.617 1.00 94.00 151 GLN A N 1
ATOM 1137 C CA . GLN A 1 151 ? 6.609 -7.083 -4.245 1.00 94.00 151 GLN A CA 1
ATOM 1138 C C . GLN A 1 151 ? 5.348 -6.986 -5.113 1.00 94.00 151 GLN A C 1
ATOM 1140 O O . GLN A 1 151 ? 4.419 -6.239 -4.787 1.00 94.00 151 GLN A O 1
ATOM 1145 N N . ILE A 1 152 ? 5.268 -7.798 -6.168 1.00 90.31 152 ILE A N 1
ATOM 1146 C CA . ILE A 1 152 ? 4.027 -8.033 -6.919 1.00 90.31 152 ILE A CA 1
ATOM 1147 C C . ILE A 1 152 ? 3.410 -9.341 -6.422 1.00 90.31 152 ILE A C 1
ATOM 1149 O O . ILE A 1 152 ? 4.083 -10.362 -6.296 1.00 90.31 152 ILE A O 1
ATOM 1153 N N . ARG A 1 153 ? 2.114 -9.309 -6.101 1.00 87.19 153 ARG A N 1
ATOM 1154 C CA . ARG A 1 153 ? 1.354 -10.481 -5.652 1.00 87.19 153 ARG A CA 1
ATOM 1155 C C . ARG A 1 153 ? -0.004 -10.520 -6.343 1.00 87.19 153 ARG A C 1
ATOM 1157 O O . ARG A 1 153 ? -0.596 -9.453 -6.502 1.00 87.19 153 ARG A O 1
ATOM 1164 N N . PRO A 1 154 ? -0.544 -11.718 -6.636 1.00 81.38 154 PRO A N 1
ATOM 1165 C CA . PRO A 1 154 ? -1.868 -11.836 -7.221 1.00 81.38 154 PRO A CA 1
ATOM 1166 C C . PRO A 1 154 ? -2.940 -11.135 -6.377 1.00 81.38 154 PRO A C 1
ATOM 1168 O O . PRO A 1 154 ? -3.079 -11.386 -5.173 1.00 81.38 154 PRO A O 1
ATOM 1171 N N . LYS A 1 155 ? -3.737 -10.283 -7.015 1.00 71.75 155 LYS A N 1
ATOM 1172 C CA . LYS A 1 155 ? -4.829 -9.512 -6.424 1.00 71.75 155 LYS A CA 1
ATOM 1173 C C . LYS A 1 155 ? -6.148 -9.840 -7.127 1.00 71.75 155 LYS A C 1
ATOM 1175 O O . LYS A 1 155 ? -6.802 -8.984 -7.715 1.00 71.75 155 LYS A O 1
ATOM 1180 N N . ALA A 1 156 ? -6.617 -11.076 -6.969 1.00 62.50 156 ALA A N 1
ATOM 1181 C CA . ALA A 1 156 ? -7.925 -11.504 -7.464 1.00 62.50 156 ALA A CA 1
ATOM 1182 C C . ALA A 1 156 ? -8.910 -11.814 -6.327 1.00 62.50 156 ALA A C 1
ATOM 1184 O O . ALA A 1 156 ? -8.547 -12.388 -5.301 1.00 62.50 156 ALA A O 1
ATOM 1185 N N . ALA A 1 157 ? -10.192 -11.490 -6.527 1.00 59.72 157 ALA A N 1
ATOM 1186 C CA . ALA A 1 157 ? -11.261 -11.967 -5.646 1.00 59.72 157 ALA A CA 1
ATOM 1187 C C . ALA A 1 157 ? -11.430 -13.500 -5.717 1.00 59.72 157 ALA A C 1
ATOM 1189 O O . ALA A 1 157 ? -11.964 -14.100 -4.788 1.00 59.72 157 ALA A O 1
ATOM 1190 N N . HIS A 1 158 ? -10.999 -14.129 -6.817 1.00 62.66 158 HIS A N 1
ATOM 1191 C CA . HIS A 1 158 ? -11.002 -15.576 -7.037 1.00 62.66 158 HIS A CA 1
ATOM 1192 C C . HIS A 1 158 ? -10.062 -15.942 -8.196 1.00 62.66 158 HIS A C 1
ATOM 1194 O O . HIS A 1 158 ? -9.873 -15.156 -9.123 1.00 62.66 158 HIS A O 1
ATOM 1200 N N . ALA A 1 159 ? -9.524 -17.165 -8.187 1.00 61.38 159 ALA A N 1
ATOM 1201 C CA . ALA A 1 159 ? -8.484 -17.639 -9.112 1.00 61.38 159 ALA A CA 1
ATOM 1202 C C . ALA A 1 159 ? -8.890 -17.722 -10.601 1.00 61.38 159 ALA A C 1
ATOM 1204 O O . ALA A 1 159 ? -8.088 -18.161 -11.419 1.00 61.38 159 ALA A O 1
ATOM 1205 N N . ARG A 1 160 ? -10.118 -17.329 -10.970 1.00 65.88 160 ARG A N 1
ATOM 1206 C CA . ARG A 1 160 ? -10.608 -17.273 -12.363 1.00 65.88 160 ARG A CA 1
ATOM 1207 C C . ARG A 1 160 ? -10.508 -15.881 -12.990 1.00 65.88 160 ARG A C 1
ATOM 1209 O O . ARG A 1 160 ? -10.657 -15.769 -14.200 1.00 65.88 160 ARG A O 1
ATOM 1216 N N . ILE A 1 161 ? -10.277 -14.833 -12.196 1.00 69.88 161 ILE A N 1
ATOM 1217 C CA . ILE A 1 161 ? -10.083 -13.484 -12.740 1.00 69.88 161 ILE A CA 1
ATOM 1218 C C . ILE A 1 161 ? -8.757 -13.472 -13.501 1.00 69.88 161 ILE A C 1
ATOM 1220 O O . ILE A 1 161 ? -7.773 -14.066 -13.052 1.00 69.88 161 ILE A O 1
ATOM 1224 N N . ARG A 1 162 ? -8.756 -12.845 -14.677 1.00 77.50 162 ARG A N 1
ATOM 1225 C CA . ARG A 1 162 ? -7.585 -12.721 -15.542 1.00 77.50 162 ARG A CA 1
ATOM 1226 C C . ARG A 1 162 ? -7.410 -11.281 -15.991 1.00 77.50 162 ARG A C 1
ATOM 1228 O O . ARG A 1 162 ? -8.398 -10.648 -16.368 1.00 77.50 162 ARG A O 1
ATOM 1235 N N . THR A 1 163 ? -6.171 -10.815 -16.010 1.00 79.81 163 THR A N 1
ATOM 1236 C CA . THR A 1 163 ? -5.766 -9.556 -16.641 1.00 79.81 163 THR A CA 1
ATOM 1237 C C . THR A 1 163 ? -4.851 -9.839 -17.832 1.00 79.81 163 THR A C 1
ATOM 1239 O O . THR A 1 163 ? -4.396 -10.969 -18.005 1.00 79.81 163 THR A O 1
ATOM 1242 N N . TRP A 1 164 ? -4.624 -8.830 -18.668 1.00 81.19 164 TRP A N 1
ATOM 1243 C CA . TRP A 1 164 ? -3.667 -8.907 -19.768 1.00 81.19 164 TRP A CA 1
ATOM 1244 C C . TRP A 1 164 ? -2.258 -8.558 -19.279 1.00 81.19 164 TRP A C 1
ATOM 1246 O O . TRP A 1 164 ? -2.096 -7.629 -18.486 1.00 81.19 164 TRP A O 1
ATOM 1256 N N . ALA A 1 165 ? -1.265 -9.296 -19.760 1.00 78.12 165 ALA A N 1
ATOM 1257 C CA . ALA A 1 165 ? 0.164 -9.046 -19.590 1.00 78.12 165 ALA A CA 1
ATOM 1258 C C . ALA A 1 165 ? 0.892 -9.470 -20.881 1.00 78.12 165 ALA A C 1
ATOM 1260 O O . ALA A 1 165 ? 0.326 -10.279 -21.618 1.00 78.12 165 ALA A O 1
ATOM 1261 N N . PRO A 1 166 ? 2.080 -8.930 -21.188 1.00 69.62 166 PRO A N 1
ATOM 1262 C CA . PRO A 1 166 ? 2.902 -9.451 -22.281 1.00 69.62 166 PRO A CA 1
ATOM 1263 C C . PRO A 1 166 ? 3.497 -10.826 -21.915 1.00 69.62 166 PRO A C 1
ATOM 1265 O O . PRO A 1 166 ? 3.687 -11.111 -20.728 1.00 69.62 166 PRO A O 1
ATOM 1268 N N . A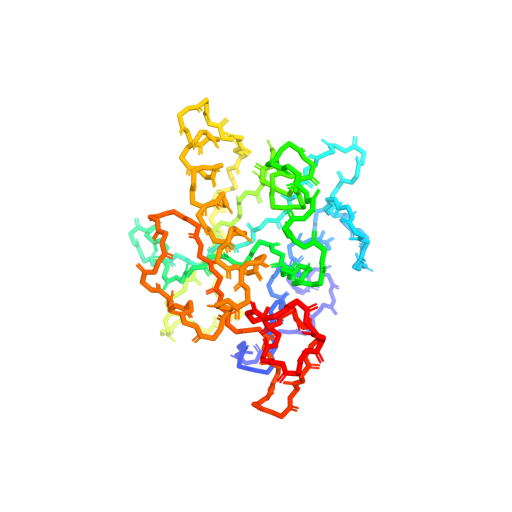SP A 1 167 ? 3.770 -11.664 -22.914 1.00 80.81 167 ASP A N 1
ATOM 1269 C CA . ASP A 1 167 ? 4.642 -12.844 -22.818 1.00 80.81 167 ASP A CA 1
ATOM 1270 C C . ASP A 1 167 ? 6.076 -12.535 -23.284 1.00 80.81 167 ASP A C 1
ATOM 1272 O O . ASP A 1 167 ? 6.430 -11.373 -23.496 1.00 80.81 167 ASP A O 1
ATOM 1276 N N . ASP A 1 168 ? 6.927 -13.562 -23.359 1.00 78.12 168 ASP A N 1
ATOM 1277 C CA . ASP A 1 168 ? 8.347 -13.454 -23.712 1.00 78.12 168 ASP A CA 1
ATOM 1278 C C . ASP A 1 168 ? 8.593 -13.080 -25.184 1.00 78.12 168 ASP A C 1
ATOM 1280 O O . ASP A 1 168 ? 9.694 -12.645 -25.531 1.00 78.12 168 ASP A O 1
ATOM 1284 N N . GLU A 1 169 ? 7.569 -13.172 -26.036 1.00 74.25 169 GLU A N 1
ATOM 1285 C CA . GLU A 1 169 ? 7.578 -12.676 -27.417 1.00 74.25 169 GLU A CA 1
ATOM 1286 C C . GLU A 1 169 ? 6.930 -11.277 -27.538 1.00 74.25 169 GLU A C 1
ATOM 1288 O O . GLU A 1 169 ? 7.016 -10.632 -28.587 1.00 74.25 169 GLU A O 1
ATOM 1293 N N . GLY A 1 170 ? 6.350 -10.760 -26.448 1.00 70.19 170 GLY A N 1
ATOM 1294 C CA . GLY A 1 170 ? 5.661 -9.470 -26.377 1.00 70.19 170 GLY A CA 1
ATOM 1295 C C . GLY A 1 170 ? 4.177 -9.529 -26.755 1.00 70.19 170 GLY A C 1
ATOM 1296 O O . GLY A 1 170 ? 3.514 -8.484 -26.792 1.00 70.19 170 GLY A O 1
ATOM 1297 N N . ASP A 1 171 ? 3.638 -10.722 -27.002 1.00 74.94 171 ASP A N 1
ATOM 1298 C CA . ASP A 1 171 ? 2.238 -10.945 -27.335 1.00 74.94 171 ASP A CA 1
ATOM 1299 C C . ASP A 1 171 ? 1.345 -10.906 -26.076 1.00 74.94 171 ASP A C 1
ATOM 1301 O O . ASP A 1 171 ? 1.767 -11.219 -24.958 1.00 74.94 171 ASP A O 1
ATOM 1305 N N . PRO A 1 172 ? 0.077 -10.469 -26.195 1.00 78.44 172 PRO A N 1
ATOM 1306 C CA . PRO A 1 172 ? -0.804 -10.333 -25.041 1.00 78.44 172 PRO A CA 1
ATOM 1307 C C . PRO A 1 172 ? -1.328 -11.693 -24.550 1.00 78.44 172 PRO A C 1
ATOM 1309 O O . PRO A 1 172 ? -2.157 -12.332 -25.204 1.00 78.44 172 PRO A O 1
ATOM 1312 N N . ILE A 1 173 ? -0.972 -12.068 -23.319 1.00 84.19 173 ILE A N 1
ATOM 1313 C CA . ILE A 1 173 ? -1.462 -13.262 -22.615 1.00 84.19 173 ILE A CA 1
ATOM 1314 C C . ILE A 1 173 ? -2.375 -12.928 -21.427 1.00 84.19 173 ILE A C 1
ATOM 1316 O O . ILE A 1 173 ? -2.372 -11.830 -20.864 1.00 84.19 173 ILE A O 1
ATOM 1320 N N . ARG A 1 174 ? -3.200 -13.903 -21.022 1.00 83.50 174 ARG A N 1
ATOM 1321 C CA . ARG A 1 174 ? -4.101 -13.803 -19.861 1.00 83.50 174 ARG A CA 1
ATOM 1322 C C . ARG A 1 174 ? -3.446 -14.407 -18.618 1.00 83.50 174 ARG A C 1
ATOM 1324 O O . ARG A 1 174 ? -3.434 -15.625 -18.480 1.00 83.50 174 ARG A O 1
ATOM 1331 N N . THR A 1 175 ? -3.052 -13.574 -17.659 1.00 77.62 175 THR A N 1
ATOM 1332 C CA . THR A 1 175 ? -2.474 -14.014 -16.374 1.00 77.62 175 THR A CA 1
ATOM 1333 C C . THR A 1 175 ? -3.324 -13.580 -15.169 1.00 77.62 175 THR A C 1
ATOM 1335 O O . THR A 1 175 ? -4.385 -12.963 -15.328 1.00 77.62 175 THR A O 1
ATOM 1338 N N . LEU A 1 176 ? -2.929 -13.958 -13.950 1.00 74.44 176 LEU A N 1
ATOM 1339 C CA . LEU A 1 176 ? -3.582 -13.495 -12.722 1.00 74.44 176 LEU A CA 1
ATOM 1340 C C . LEU A 1 176 ? -3.350 -11.979 -12.527 1.00 74.44 176 LEU A C 1
ATOM 1342 O O . LEU A 1 176 ? -2.229 -11.521 -12.723 1.00 74.44 176 LEU A O 1
ATOM 1346 N N . PRO A 1 177 ? -4.385 -11.202 -12.149 1.00 68.62 177 PRO A N 1
ATOM 1347 C CA . PRO A 1 177 ? -4.232 -9.792 -11.785 1.00 68.62 177 PRO A CA 1
ATOM 1348 C C . PRO A 1 177 ? -3.387 -9.592 -10.536 1.00 68.62 177 PRO A C 1
ATOM 1350 O O . PRO A 1 177 ? -3.419 -10.505 -9.678 1.00 68.62 177 PRO A O 1
#